Protein 5EID (pdb70)

Radius of gyration: 13.47 Å; Cα contacts (8 Å, |Δi|>4): 225; chains: 1; bounding box: 39×23×29 Å

Nearest PDB structures (foldseek):
  4tum-assembly4_D  TM=9.953E-01  e=1.538E-16  Arabidopsis thaliana
  4gpm-assembly2_B  TM=9.910E-01  e=1.079E-09  synthetic construct
  6d66-assembly1_B  TM=9.648E-01  e=1.960E-09  synthetic construct
  5hry-assembly2_E  TM=9.720E-01  e=6.794E-09  synthetic construct
  5kba-assembly1_B  TM=8.470E-01  e=9.622E-09  synthetic construct

InterPro domains:
  IPR002110 Ankyrin repeat [PF12796] (223-313)
  IPR002110 Ankyrin repeat [PS50088] (250-282)
  IPR002110 Ankyrin repeat [PS50088] (283-315)
  IPR002110 Ankyrin repeat [SM00248] (217-246)
  IPR002110 Ankyrin repeat [SM00248] (250-279)
  IPR002110 Ankyrin repeat [SM00248] (283-312)
  IPR036770 Ankyrin repeat-containing domain superfamily [G3DSA:1.25.40.20] (220-342)
  IPR036770 Ankyrin repeat-containing domain superfamily [SSF48403] (216-336)
  IPR041243 STI1/HOP, DP domain [PF17830] (151-194)

Foldseek 3Di:
DQCLVCLLVLNLVSNLVCVVVPNDQCDADPQQDGSLLNNLLNLNLSSNVVSVVSPYDQCRQTNQGAGSLLNNLLNLNQSSNVVSVVVPYDQCRQGNVGDGSLRSNVVSVSVVSVVVVVVPDDD

Sequence (123 aa):
SIVHQTASLGDVEGLKAALASGGNKDEEDDSEGRTALHFACGYGELKCAQVLIDAGASVNAVDKNKNTPLHYAAGYGRKECVSLLLENGAAVTLQNLDEKTPIDVAKLNSQLEVVKLLEKDAFL

GO terms:
  GO:0051861 glycolipid binding (F, IDA)
  GO:0005634 nucleus (C, IDA)
  GO:0005737 cytoplasm (C, IDA)
  GO:0009707 chloroplast outer membrane (C, IDA)
  GO:0030941 chloroplast targeting sequence binding (F, IDA)
  GO:0005515 protein binding (F, IPI)
  GO:0045036 protein targeting to chloroplast (P, IDA)
  GO:0006457 protein folding (P, IDA)
  GO:0070417 cellular response to cold (P, IGI)
  GO:0005886 plasma membrane (C, HDA)
  GO:0009507 chloroplast (C, HDA)
  GO:0042742 defense response to bacterium (P, IMP)
  GO:0045036 protein targeting to chloroplast (P, IMP)
  GO:0009791 post-embryonic development (P, IMP)
  GO:0010228 vegetative to reproductive phase transition of meristem (P, IMP)

Organism: Arabidopsis thaliana (NCBI:txid3702)

B-factor: mean 30.91, std 8.23, range [16.24, 65.06]

Solvent-accessible surface area: 6217 Å² total; per-residue (Å²): 77,114,4,12,49,12,0,27,145,22,63,34,76,18,0,119,58,3,34,88,100,65,25,80,63,51,74,108,38,112,88,8,71,7,0,0,0,33,0,0,5,119,30,50,76,155,0,0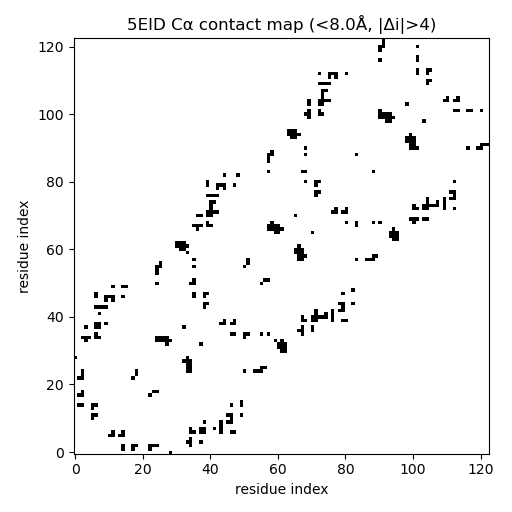,68,22,0,22,107,47,48,9,52,18,65,18,72,12,66,90,100,28,3,0,1,5,41,0,0,11,141,26,92,95,58,1,0,40,12,0,41,137,61,60,11,43,21,69,32,95,18,127,92,131,63,5,0,26,54,22,0,121,121,76,85,52,100,78,2,18,108,29,0,108,134,73,14,170,133

Structure (mmCIF, N/CA/C/O backbone):
data_5EID
#
_entry.id   5EID
#
_cell.length_a   124.141
_cell.length_b   39.193
_cell.length_c   28.499
_cell.angle_alpha   90.000
_cell.angle_beta   96.290
_cell.angle_gamma   90.000
#
_symmetry.space_group_name_H-M   'C 1 2 1'
#
loop_
_entity.id
_entity.type
_entity.pdbx_description
1 polymer 'Ankyrin repeat domain-containing protein 2'
2 water water
#
loop_
_atom_site.group_PDB
_atom_site.id
_atom_site.type_symbol
_atom_site.label_atom_id
_atom_site.label_alt_id
_atom_site.label_comp_id
_atom_site.label_asym_id
_atom_site.label_entity_id
_atom_site.label_seq_id
_atom_site.pdbx_PDB_ins_code
_atom_site.Cartn_x
_atom_site.Cartn_y
_atom_site.Cartn_z
_atom_site.occupancy
_atom_site.B_iso_or_equiv
_atom_site.auth_seq_id
_atom_site.auth_comp_id
_atom_site.auth_asym_id
_atom_site.auth_atom_id
_atom_site.pdbx_PDB_model_num
ATOM 1 N N . SER A 1 46 ? 8.455 -20.451 13.673 1.00 41.55 220 SER A N 1
ATOM 2 C CA . SER A 1 46 ? 8.121 -19.038 13.834 1.00 44.29 220 SER A CA 1
ATOM 3 C C . SER A 1 46 ? 7.352 -18.518 12.623 1.00 45.08 220 SER A C 1
ATOM 4 O O . SER A 1 46 ? 7.747 -18.744 11.484 1.00 42.99 220 SER A O 1
ATOM 7 N N . ILE A 1 47 ? 6.250 -17.820 12.876 1.00 42.06 221 ILE A N 1
ATOM 8 C CA . ILE A 1 47 ? 5.380 -17.373 11.795 1.00 42.05 221 ILE A CA 1
ATOM 9 C C . ILE A 1 47 ? 6.022 -16.230 11.009 1.00 39.64 221 ILE A C 1
ATOM 10 O O . ILE A 1 47 ? 5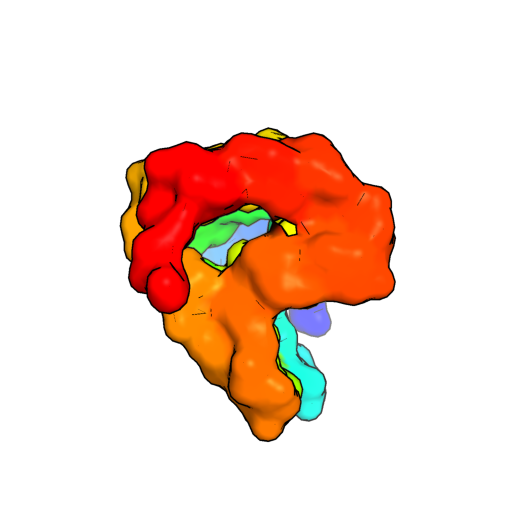.793 -16.082 9.808 1.00 37.19 221 ILE A O 1
ATOM 15 N N . VAL A 1 48 ? 6.847 -15.434 11.678 1.00 32.98 222 VAL A N 1
ATOM 16 C CA . VAL A 1 48 ? 7.564 -14.375 10.982 1.00 35.41 222 VAL A CA 1
ATOM 17 C C . VAL A 1 48 ? 8.607 -14.993 10.033 1.00 35.94 222 VAL A C 1
ATOM 18 O O . VAL A 1 48 ? 8.782 -14.529 8.902 1.00 34.85 222 VAL A O 1
ATOM 22 N N . HIS A 1 49 ? 9.263 -16.063 10.473 1.00 36.29 223 HIS A N 1
ATOM 23 C CA . HIS A 1 49 ? 10.188 -16.793 9.605 1.00 38.48 223 HIS A CA 1
ATOM 24 C C . HIS A 1 49 ? 9.462 -17.504 8.463 1.00 38.42 223 HIS A C 1
ATOM 25 O O . HIS A 1 49 ? 9.942 -17.523 7.331 1.00 38.38 223 HIS A O 1
ATOM 32 N N . GLN A 1 50 ? 8.311 -18.094 8.764 1.00 35.95 224 GLN A N 1
ATOM 33 C CA . GLN A 1 50 ? 7.579 -18.867 7.769 1.00 32.99 224 GLN A CA 1
ATOM 34 C C . GLN A 1 50 ? 7.120 -17.990 6.607 1.00 32.83 224 GLN A C 1
ATOM 35 O O . GLN A 1 50 ? 7.454 -18.253 5.445 1.00 34.84 224 GLN A O 1
ATOM 37 N N . THR A 1 51 ? 6.364 -16.943 6.924 1.00 30.13 225 THR A N 1
ATOM 38 C CA . THR A 1 51 ? 5.850 -16.036 5.900 1.00 35.60 225 THR A CA 1
ATOM 39 C C . THR A 1 51 ? 6.966 -15.386 5.090 1.00 37.79 225 THR A C 1
ATOM 40 O O . THR A 1 51 ? 6.883 -15.320 3.863 1.00 34.59 225 THR A O 1
ATOM 44 N N . ALA A 1 52 ? 8.006 -14.899 5.766 1.00 31.76 226 ALA A N 1
ATOM 45 C CA . ALA A 1 52 ? 9.144 -14.327 5.042 1.00 34.55 226 ALA A CA 1
ATOM 46 C C . ALA A 1 52 ? 9.765 -15.335 4.077 1.00 33.79 226 ALA A C 1
ATOM 47 O O . ALA A 1 52 ? 10.069 -14.997 2.939 1.00 33.48 226 ALA A O 1
ATOM 49 N N . SER A 1 53 ? 9.934 -16.573 4.531 1.00 32.62 227 SER A N 1
ATOM 50 C CA . SER A 1 53 ? 10.528 -17.630 3.705 1.00 32.63 227 SER A CA 1
ATOM 51 C C . SER A 1 53 ? 9.716 -17.942 2.448 1.00 33.23 227 SER A C 1
ATOM 52 O O . SER A 1 53 ? 10.277 -18.261 1.411 1.00 35.56 227 SER A O 1
ATOM 54 N N . LEU A 1 54 ? 8.395 -17.844 2.547 1.00 34.82 228 LEU A N 1
ATOM 55 C CA . LEU A 1 54 ? 7.505 -18.203 1.446 1.00 31.28 228 LEU A CA 1
ATOM 56 C C . LEU A 1 54 ? 7.174 -17.031 0.538 1.00 33.30 228 LEU A C 1
ATOM 57 O O . LEU A 1 54 ? 6.536 -17.199 -0.501 1.00 33.66 228 LEU A O 1
ATOM 62 N N . GLY A 1 55 ? 7.598 -15.837 0.935 1.00 34.41 229 GLY A N 1
ATOM 63 C CA . GLY A 1 55 ? 7.283 -14.644 0.181 1.00 33.73 229 GLY A CA 1
ATOM 64 C C . GLY A 1 55 ? 5.869 -14.162 0.425 1.00 39.70 229 GLY A C 1
ATOM 65 O O . GLY A 1 55 ? 5.296 -13.462 -0.412 1.00 40.28 229 GLY A O 1
ATOM 66 N N . ASP A 1 56 ? 5.316 -14.526 1.583 1.00 38.82 230 ASP A N 1
ATOM 67 C CA . ASP A 1 56 ? 3.965 -14.125 1.975 1.00 38.73 230 ASP A CA 1
ATOM 68 C C . ASP A 1 56 ? 3.976 -12.748 2.635 1.00 35.60 230 ASP A C 1
ATOM 69 O O . ASP A 1 56 ? 3.888 -12.652 3.855 1.00 34.82 230 ASP A O 1
ATOM 74 N N . VAL A 1 57 ? 4.072 -11.694 1.828 1.00 31.53 231 VAL A N 1
ATOM 75 C CA . VAL A 1 57 ? 4.155 -10.322 2.333 1.00 31.64 231 VAL A CA 1
ATOM 76 C C . VAL A 1 57 ? 2.997 -9.955 3.254 1.00 33.55 231 VAL A C 1
ATOM 77 O O . VAL A 1 57 ? 3.200 -9.391 4.324 1.00 36.94 231 VAL A O 1
ATOM 81 N N . GLU A 1 58 ? 1.778 -10.261 2.820 1.00 31.80 232 GLU A N 1
ATOM 82 C CA . GLU A 1 58 ? 0.592 -9.926 3.599 1.00 34.09 232 GLU A CA 1
ATOM 83 C C . GLU A 1 58 ? 0.601 -10.663 4.942 1.00 42.54 232 GLU A C 1
ATOM 84 O O . GLU A 1 58 ? 0.240 -10.106 5.981 1.00 42.03 232 GLU A O 1
ATOM 86 N N . GLY A 1 59 ? 1.025 -11.921 4.919 1.00 45.49 233 GLY A N 1
ATOM 87 C CA . GLY A 1 59 ? 1.131 -12.693 6.144 1.00 38.67 233 GLY A CA 1
ATOM 88 C C . GLY A 1 59 ? 2.200 -12.146 7.072 1.00 37.74 233 GLY A C 1
ATOM 89 O O . GLY A 1 59 ? 2.012 -12.093 8.288 1.00 36.84 233 GLY A O 1
ATOM 90 N N . LEU A 1 60 ? 3.329 -11.746 6.497 1.00 31.32 234 LEU A N 1
ATOM 91 C CA . LEU A 1 60 ? 4.434 -11.195 7.271 1.00 31.93 234 LEU A CA 1
ATOM 92 C C . LEU A 1 60 ? 4.001 -9.899 7.908 1.00 32.69 234 LEU A C 1
ATOM 93 O O . LEU A 1 60 ? 4.286 -9.651 9.079 1.00 31.55 234 LEU A O 1
ATOM 98 N N . LYS A 1 61 ? 3.321 -9.066 7.127 1.00 32.23 235 LYS A N 1
ATOM 99 C CA . LYS A 1 61 ? 2.824 -7.800 7.640 1.00 29.83 235 LYS A CA 1
ATOM 100 C C . LYS A 1 61 ? 1.865 -8.071 8.794 1.00 36.55 235 LYS A C 1
ATOM 101 O O . LYS A 1 61 ? 1.856 -7.348 9.786 1.00 37.69 235 LYS A O 1
ATOM 107 N N . ALA A 1 62 ? 1.058 -9.120 8.654 1.00 39.64 236 ALA A N 1
ATOM 108 C CA . ALA A 1 62 ? 0.095 -9.493 9.688 1.00 39.87 236 ALA A CA 1
ATOM 109 C C . ALA A 1 62 ? 0.801 -9.969 10.951 1.00 38.24 236 ALA A C 1
ATOM 110 O O . ALA A 1 62 ? 0.434 -9.579 12.058 1.00 39.69 236 ALA A O 1
ATOM 112 N N . ALA A 1 63 ? 1.822 -10.804 10.781 1.00 38.07 237 ALA A N 1
ATOM 113 C CA . ALA A 1 63 ? 2.555 -11.338 11.923 1.00 38.02 237 ALA A CA 1
ATOM 114 C C . ALA A 1 63 ? 3.225 -10.215 12.701 1.00 40.04 237 ALA A C 1
ATOM 115 O O . ALA A 1 63 ? 3.157 -10.180 13.927 1.00 47.35 237 ALA A O 1
ATOM 117 N N . LEU A 1 64 ? 3.858 -9.286 11.992 1.00 32.57 238 LEU A N 1
ATOM 118 C CA . LEU A 1 64 ? 4.501 -8.160 12.661 1.00 37.95 238 LEU A CA 1
ATOM 119 C C . LEU A 1 64 ? 3.464 -7.247 13.311 1.00 43.14 238 LEU A C 1
ATOM 120 O O . LEU A 1 64 ? 3.731 -6.625 14.339 1.00 45.08 238 LEU A O 1
ATOM 125 N N . ALA A 1 65 ? 2.276 -7.188 12.715 1.00 41.14 239 ALA A N 1
ATOM 126 C CA . ALA A 1 65 ? 1.186 -6.376 13.250 1.00 38.22 239 ALA A CA 1
ATOM 127 C C . ALA A 1 65 ? 0.685 -6.917 14.579 1.00 39.14 239 ALA A C 1
ATOM 128 O O . ALA A 1 65 ? 0.342 -6.158 15.480 1.00 41.61 239 ALA A O 1
ATOM 130 N N . SER A 1 66 ? 0.637 -8.239 14.697 1.00 43.45 240 SER A N 1
ATOM 131 C CA . SER A 1 66 ? 0.157 -8.874 15.911 1.00 46.27 240 SER A CA 1
ATOM 132 C C . SER A 1 66 ? 1.280 -9.012 16.928 1.00 50.44 240 SER A C 1
ATOM 133 O O . SER A 1 66 ? 1.164 -9.764 17.898 1.00 54.74 240 SER A O 1
ATOM 136 N N . GLY A 1 67 ? 2.366 -8.284 16.698 1.00 46.29 241 GLY A N 1
ATOM 137 C CA . GLY A 1 67 ? 3.460 -8.224 17.649 1.00 47.00 241 GLY A CA 1
ATOM 138 C C . GLY A 1 67 ? 4.517 -9.294 17.456 1.00 46.64 241 GLY A C 1
ATOM 139 O O . GLY A 1 67 ? 5.226 -9.632 18.399 1.00 48.63 241 GLY A O 1
ATOM 140 N N . GLY A 1 68 ? 4.622 -9.835 16.243 1.00 41.84 242 GLY A N 1
ATOM 141 C CA . GLY A 1 68 ? 5.690 -10.770 15.919 1.00 41.02 242 GLY A CA 1
ATOM 142 C C . GLY A 1 68 ? 7.030 -10.067 16.032 1.00 40.30 242 GLY A C 1
ATOM 143 O O . GLY A 1 68 ? 7.119 -8.873 15.758 1.00 44.54 242 GLY A O 1
ATOM 144 N N . ASN A 1 69 ? 8.067 -10.789 16.444 1.00 41.34 243 ASN A N 1
ATOM 145 C CA . ASN A 1 69 ? 9.368 -10.170 16.702 1.00 41.07 243 ASN A CA 1
ATOM 146 C C . ASN A 1 69 ? 10.246 -10.225 15.469 1.00 34.76 243 ASN A C 1
ATOM 147 O O . ASN A 1 69 ? 10.685 -11.300 15.062 1.00 31.00 243 ASN A O 1
ATOM 152 N N . LYS A 1 70 ? 10.506 -9.053 14.894 1.00 36.03 244 LYS A N 1
ATOM 153 C CA . LYS A 1 70 ? 11.192 -8.954 13.609 1.00 38.37 244 LYS A CA 1
ATOM 154 C C . LYS A 1 70 ? 12.597 -9.547 13.680 1.00 35.78 244 LYS A C 1
ATOM 155 O O . LYS A 1 70 ? 13.086 -10.098 12.698 1.00 33.72 244 LYS A O 1
ATOM 161 N N . ASP A 1 71 ? 13.236 -9.455 14.845 1.00 35.15 245 ASP A N 1
ATOM 162 C CA . ASP A 1 71 ? 14.591 -9.981 14.985 1.00 37.40 245 ASP A CA 1
ATOM 163 C C . ASP A 1 71 ? 14.651 -11.272 15.790 1.00 34.67 245 ASP A C 1
ATOM 164 O O . ASP A 1 71 ? 15.712 -11.661 16.282 1.00 33.15 245 ASP A O 1
ATOM 169 N N . GLU A 1 72 ? 13.512 -11.938 15.921 1.00 29.91 246 GLU A N 1
ATOM 170 C CA . GLU A 1 72 ? 13.497 -13.260 16.535 1.00 30.99 246 GLU A CA 1
ATOM 171 C C . GLU A 1 72 ? 14.399 -14.204 15.737 1.00 34.83 246 GLU A C 1
ATOM 172 O O . GLU A 1 72 ? 14.406 -14.176 14.504 1.00 29.87 246 GLU A O 1
ATOM 178 N N . GLU A 1 73 ? 15.170 -15.033 16.426 1.00 36.66 247 GLU A N 1
ATOM 179 C CA . GLU A 1 73 ? 16.073 -15.923 15.713 1.00 32.92 247 GLU A CA 1
ATOM 180 C C . GLU A 1 73 ? 15.727 -17.403 15.890 1.00 34.02 247 GLU A C 1
ATOM 181 O O . GLU A 1 73 ? 15.176 -17.814 16.910 1.00 39.86 247 GLU A O 1
ATOM 187 N N . ASP A 1 74 ? 16.033 -18.192 14.870 1.00 33.80 248 ASP A N 1
ATOM 188 C CA A ASP A 1 74 ? 15.892 -19.641 14.845 0.50 33.57 248 ASP A CA 1
ATOM 189 C CA B ASP A 1 74 ? 15.760 -19.618 14.994 0.50 33.15 248 ASP A CA 1
ATOM 190 C C . ASP A 1 74 ? 16.868 -20.284 15.796 1.00 30.31 248 ASP A C 1
ATOM 191 O O . ASP A 1 74 ? 17.664 -19.606 16.428 1.00 34.02 248 ASP A O 1
ATOM 200 N N . SER A 1 75 ? 16.887 -21.611 15.794 1.00 28.70 249 SER A N 1
ATOM 201 C CA . SER A 1 75 ? 17.852 -22.354 16.584 1.00 30.70 249 SER A CA 1
ATOM 202 C C . SER A 1 75 ? 19.259 -22.217 16.004 1.00 35.22 249 SER A C 1
ATOM 203 O O . SER A 1 75 ? 20.245 -22.548 16.668 1.00 36.33 249 SER A O 1
ATOM 206 N N . GLU A 1 76 ? 19.339 -21.731 14.764 1.00 30.21 250 GLU A N 1
ATOM 207 C CA . GLU A 1 76 ? 20.602 -21.547 14.053 1.00 31.48 250 GLU A CA 1
ATOM 208 C C . GLU A 1 76 ? 21.020 -20.086 14.049 1.00 31.90 250 GLU A C 1
ATOM 209 O O . GLU A 1 76 ? 22.008 -19.711 13.417 1.00 30.03 250 GLU A O 1
ATOM 215 N N . GLY A 1 77 ? 20.249 -19.262 14.746 1.00 30.01 251 GLY A N 1
ATOM 216 C CA . GLY A 1 77 ? 20.547 -17.850 14.827 1.00 23.06 251 GLY A CA 1
ATOM 217 C C . GLY A 1 77 ? 20.064 -17.058 13.621 1.00 29.49 251 GLY A C 1
ATOM 218 O O . GLY A 1 77 ? 20.462 -15.921 13.427 1.00 30.06 251 GLY A O 1
ATOM 219 N N . ARG A 1 78 ? 19.194 -17.648 12.813 1.00 26.76 252 ARG A N 1
ATOM 220 C CA . ARG A 1 78 ? 18.704 -16.958 11.630 1.00 26.70 252 ARG A CA 1
ATOM 221 C C . ARG A 1 78 ? 17.482 -16.118 11.962 1.00 26.53 252 ARG A C 1
ATOM 222 O O . ARG A 1 78 ? 16.611 -16.542 12.731 1.00 26.59 252 ARG A O 1
ATOM 230 N N . THR A 1 79 ? 17.444 -14.918 11.390 1.00 30.21 253 THR A N 1
ATOM 231 C CA . THR A 1 79 ? 16.292 -14.034 11.483 1.00 30.69 253 THR A CA 1
ATOM 232 C C . THR A 1 79 ? 15.478 -14.138 10.221 1.00 27.71 253 THR A C 1
ATOM 233 O O . THR A 1 79 ? 15.916 -14.714 9.230 1.00 25.14 253 THR A O 1
ATOM 237 N N . ALA A 1 80 ? 14.289 -13.560 10.253 1.00 30.42 254 ALA A N 1
ATOM 238 C CA . ALA A 1 80 ? 13.406 -13.621 9.107 1.00 25.48 254 ALA A CA 1
ATOM 239 C C . ALA A 1 80 ? 14.048 -12.938 7.896 1.00 31.44 254 ALA A C 1
ATOM 240 O O . ALA A 1 80 ? 13.870 -13.376 6.761 1.00 28.02 254 ALA A O 1
ATOM 242 N N . LEU A 1 81 ? 14.828 -11.890 8.145 1.00 31.59 255 LEU A N 1
ATOM 243 C CA . LEU A 1 81 ? 15.558 -11.216 7.075 1.00 32.29 255 LEU A CA 1
ATOM 244 C C . LEU A 1 81 ? 16.604 -12.134 6.426 1.00 32.22 255 LEU A C 1
ATOM 245 O O . LEU A 1 81 ? 16.913 -11.978 5.253 1.00 31.13 255 LEU A O 1
ATOM 250 N N . HIS A 1 82 ? 17.140 -13.096 7.178 1.00 26.93 256 HIS A N 1
ATOM 251 C CA . HIS A 1 82 ? 18.081 -14.050 6.596 1.00 27.40 256 HIS A CA 1
ATOM 252 C C . HIS A 1 82 ? 17.388 -14.875 5.516 1.00 27.01 256 HIS A C 1
ATOM 253 O O . HIS A 1 82 ? 17.911 -15.052 4.416 1.00 26.62 256 HIS A O 1
ATOM 260 N N . PHE A 1 83 ? 16.192 -15.357 5.830 1.00 25.28 257 PHE A N 1
ATOM 261 C CA . PHE A 1 83 ? 15.432 -16.154 4.883 1.00 27.10 257 PHE A CA 1
ATOM 262 C C . PHE A 1 83 ? 14.951 -15.350 3.680 1.00 28.59 257 PHE A C 1
ATOM 263 O O . PHE A 1 83 ? 15.102 -15.800 2.542 1.00 27.28 257 PHE A O 1
ATOM 271 N N . ALA A 1 84 ? 14.373 -14.175 3.924 1.00 25.64 258 ALA A N 1
ATOM 272 C CA . ALA A 1 84 ? 13.894 -13.323 2.831 1.00 30.05 258 ALA A CA 1
ATOM 273 C C . ALA A 1 84 ? 15.003 -13.067 1.821 1.00 28.91 258 ALA A C 1
ATOM 274 O O . ALA A 1 84 ? 14.800 -13.202 0.616 1.00 34.38 258 ALA A O 1
ATOM 276 N N . CYS A 1 85 ? 16.192 -12.753 2.323 1.00 22.22 259 CYS A N 1
ATOM 277 C CA . CYS A 1 85 ? 17.320 -12.442 1.453 1.00 24.58 259 CYS A CA 1
ATOM 278 C C . CYS A 1 85 ? 17.898 -13.661 0.747 1.00 26.72 259 CYS A C 1
ATOM 279 O O . CYS A 1 85 ? 18.350 -13.564 -0.384 1.00 30.05 259 CYS A O 1
ATOM 282 N N . GLY A 1 86 ? 17.876 -14.807 1.413 1.00 26.94 260 GLY A N 1
ATOM 283 C CA . GLY A 1 86 ? 18.401 -16.022 0.830 1.00 31.99 260 GLY A CA 1
ATOM 284 C C . GLY A 1 86 ? 17.477 -16.572 -0.231 1.00 28.97 260 GLY A C 1
ATOM 285 O O . GLY A 1 86 ? 17.935 -17.099 -1.234 1.00 26.26 260 GLY A O 1
ATOM 286 N N . TYR A 1 87 ? 16.173 -16.451 -0.000 1.00 25.00 261 TYR A N 1
ATOM 287 C CA . TYR A 1 87 ? 15.171 -16.932 -0.942 1.00 24.04 261 TYR A CA 1
ATOM 288 C C . TYR A 1 87 ? 14.843 -15.920 -2.025 1.00 27.74 261 TYR A C 1
ATOM 289 O O . TYR A 1 87 ? 14.086 -16.221 -2.943 1.00 32.63 261 TYR A O 1
ATOM 298 N N . GLY A 1 88 ? 15.398 -14.716 -1.918 1.00 29.00 262 GLY A N 1
ATOM 299 C CA . GLY A 1 88 ? 15.182 -13.693 -2.924 1.00 28.03 262 GLY A CA 1
ATOM 300 C C . GLY A 1 88 ? 13.819 -13.044 -2.797 1.00 34.17 262 GLY A C 1
ATOM 301 O O . GLY A 1 88 ? 13.237 -12.619 -3.789 1.00 31.23 262 GLY A O 1
ATOM 302 N N . GLU A 1 89 ? 13.299 -12.968 -1.573 1.00 29.80 263 GLU A N 1
ATOM 303 C CA . GLU A 1 89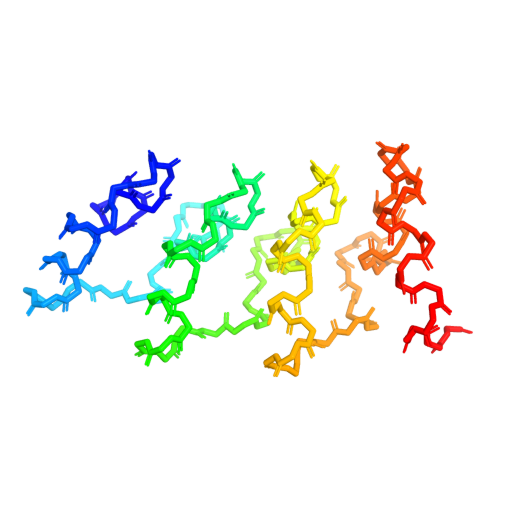 ? 11.993 -12.348 -1.359 1.00 33.31 263 GLU A CA 1
ATOM 304 C C . GLU A 1 89 ? 12.147 -10.876 -1.021 1.00 28.36 263 GLU A C 1
ATOM 305 O O . GLU A 1 89 ? 12.186 -10.499 0.150 1.00 24.78 263 GLU A O 1
ATOM 311 N N . LEU A 1 90 ? 12.224 -10.053 -2.060 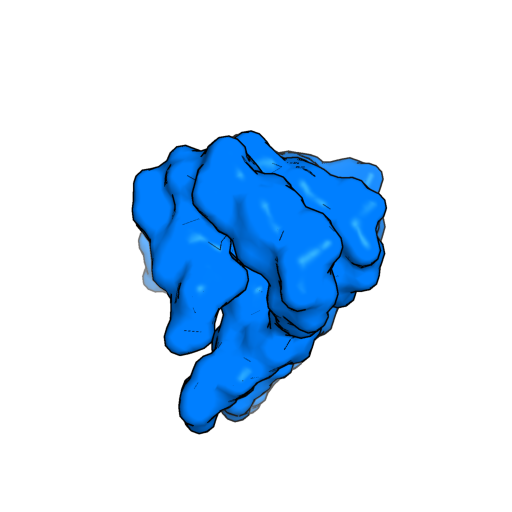1.00 28.00 264 LEU A N 1
ATOM 312 C CA . LEU A 1 90 ? 12.560 -8.643 -1.927 1.00 24.16 264 LEU A CA 1
ATOM 313 C C . LEU A 1 90 ? 11.514 -7.869 -1.157 1.00 22.00 264 LEU A C 1
ATOM 314 O O . LEU A 1 90 ? 11.839 -7.052 -0.309 1.00 30.41 264 LEU A O 1
ATOM 319 N N . LYS A 1 91 ? 10.252 -8.104 -1.493 1.00 24.02 265 LYS A N 1
ATOM 320 C CA . LYS A 1 91 ? 9.142 -7.426 -0.849 1.00 28.65 265 LYS A CA 1
ATOM 321 C C . LYS A 1 91 ? 9.138 -7.685 0.660 1.00 30.02 265 LYS A C 1
ATOM 322 O O . LYS A 1 91 ? 9.022 -6.756 1.464 1.00 31.43 265 LYS A O 1
ATOM 328 N N . CYS A 1 92 ? 9.286 -8.946 1.034 1.00 24.50 266 CYS A N 1
ATOM 329 C CA . CYS A 1 92 ? 9.323 -9.323 2.437 1.00 24.43 266 CYS A CA 1
ATOM 330 C C . CYS A 1 92 ? 10.523 -8.721 3.124 1.00 29.95 266 CYS A C 1
ATOM 331 O O . CYS A 1 92 ? 10.421 -8.242 4.253 1.00 31.58 266 CYS A O 1
ATOM 334 N N . ALA A 1 93 ? 11.664 -8.753 2.443 1.00 30.70 267 ALA A N 1
ATOM 335 C CA . ALA A 1 93 ? 12.858 -8.126 2.986 1.00 30.03 267 ALA A CA 1
ATOM 336 C C . ALA A 1 93 ? 12.613 -6.634 3.208 1.00 27.17 267 ALA A C 1
ATOM 337 O O . ALA A 1 93 ? 12.977 -6.088 4.250 1.00 29.74 267 ALA A O 1
ATOM 339 N N . GLN A 1 94 ? 11.975 -5.977 2.245 1.00 26.67 268 GLN A N 1
ATOM 340 C CA . GLN A 1 94 ? 11.656 -4.561 2.413 1.00 28.74 268 GLN A CA 1
ATOM 341 C C . GLN A 1 94 ? 10.756 -4.334 3.639 1.00 30.03 268 GLN A C 1
ATOM 342 O O . GLN A 1 94 ? 10.935 -3.370 4.384 1.00 29.83 268 GLN A O 1
ATOM 348 N N . VAL A 1 95 ? 9.793 -5.224 3.846 1.00 30.43 269 VAL A N 1
ATOM 349 C CA . VAL A 1 95 ? 8.898 -5.108 4.994 1.00 27.99 269 VAL A CA 1
ATOM 350 C C . VAL A 1 95 ? 9.663 -5.224 6.307 1.00 29.99 269 VAL A C 1
ATOM 351 O O . VAL A 1 95 ? 9.498 -4.404 7.211 1.00 30.70 269 VAL A O 1
ATOM 355 N N . LEU A 1 96 ? 10.515 -6.233 6.402 1.00 27.35 270 LEU A N 1
ATOM 356 C CA . LEU A 1 96 ? 11.321 -6.424 7.599 1.00 33.75 270 LEU A CA 1
ATOM 357 C C . LEU A 1 96 ? 12.197 -5.213 7.873 1.00 31.04 270 LEU A C 1
ATOM 358 O O . LEU A 1 96 ? 12.270 -4.736 8.997 1.00 33.61 270 LEU A O 1
ATOM 363 N N . ILE A 1 97 ? 12.862 -4.721 6.836 1.00 32.85 271 ILE A N 1
ATOM 364 C CA . ILE A 1 97 ? 13.746 -3.579 6.982 1.00 30.77 271 ILE A CA 1
ATOM 365 C C . ILE A 1 97 ? 12.968 -2.345 7.430 1.00 37.21 271 ILE A C 1
ATOM 366 O O . ILE A 1 97 ? 13.386 -1.638 8.353 1.00 31.34 271 ILE A O 1
ATOM 371 N N . ASP A 1 98 ? 11.821 -2.113 6.795 1.00 41.45 272 ASP A N 1
ATOM 372 C CA . ASP A 1 98 ? 10.943 -1.015 7.182 1.00 40.93 272 ASP A CA 1
ATOM 373 C C . ASP A 1 98 ? 10.502 -1.127 8.638 1.00 37.32 272 ASP A C 1
ATOM 374 O O . ASP A 1 98 ? 10.363 -0.116 9.326 1.00 38.86 272 ASP A O 1
ATOM 379 N N . ALA A 1 99 ? 10.302 -2.353 9.112 1.00 32.61 273 ALA A N 1
ATOM 380 C CA . ALA A 1 99 ? 9.834 -2.575 10.480 1.00 32.11 273 ALA A CA 1
ATOM 381 C C . ALA A 1 99 ? 10.946 -2.417 11.502 1.00 34.15 273 ALA A C 1
ATOM 382 O O . ALA A 1 99 ? 10.686 -2.393 12.701 1.00 38.17 273 ALA A O 1
ATOM 384 N N . GLY A 1 100 ? 12.185 -2.330 11.029 1.00 35.43 274 GLY A N 1
ATOM 385 C CA . GLY A 1 100 ? 13.307 -2.055 11.910 1.00 30.13 274 GLY A CA 1
ATOM 386 C C . GLY A 1 100 ? 14.280 -3.201 12.108 1.00 34.10 274 GLY A C 1
ATOM 387 O O . GLY A 1 100 ? 15.166 -3.117 12.963 1.00 32.32 274 GLY A O 1
ATOM 388 N N . ALA A 1 101 ? 14.119 -4.271 11.330 1.00 32.04 275 ALA A N 1
ATOM 389 C CA . ALA A 1 101 ? 14.952 -5.464 11.487 1.00 28.71 275 ALA A CA 1
ATOM 390 C C . ALA A 1 101 ? 16.413 -5.142 11.214 1.00 31.28 275 ALA A C 1
ATOM 391 O O . ALA A 1 101 ? 16.723 -4.325 10.344 1.00 31.57 275 ALA A O 1
ATOM 393 N N . SER A 1 102 ? 17.316 -5.767 11.958 1.00 27.23 276 SER A N 1
ATOM 394 C CA . SER A 1 102 ? 18.738 -5.502 11.756 1.00 31.44 276 SER A CA 1
ATOM 395 C C . SER A 1 102 ? 19.230 -6.031 10.422 1.00 31.76 276 SER A C 1
ATOM 396 O O . SER A 1 102 ? 19.160 -7.228 10.120 1.00 25.55 276 SER A O 1
ATOM 399 N N . VAL A 1 103 ? 19.759 -5.116 9.631 1.00 25.88 277 VAL A N 1
ATOM 400 C CA . VAL A 1 103 ? 20.209 -5.425 8.299 1.00 27.61 277 VAL A CA 1
ATOM 401 C C . VAL A 1 103 ? 21.503 -6.228 8.400 1.00 25.99 277 VAL A C 1
ATOM 402 O O . VAL A 1 103 ? 21.824 -7.020 7.511 1.00 25.82 277 VAL A O 1
ATOM 406 N N . ASN A 1 104 ? 22.210 -6.050 9.516 1.00 25.29 278 ASN A N 1
ATOM 407 C CA . ASN A 1 104 ? 23.492 -6.723 9.751 1.00 27.35 278 ASN A CA 1
ATOM 408 C C . ASN A 1 104 ? 23.443 -7.898 10.735 1.00 23.04 278 ASN A C 1
ATOM 409 O O . ASN A 1 104 ? 24.471 -8.284 11.288 1.00 22.76 278 ASN A O 1
ATOM 414 N N . ALA A 1 105 ? 22.265 -8.468 10.955 1.00 22.51 279 ALA A N 1
ATOM 415 C CA . ALA A 1 105 ? 22.130 -9.570 11.913 1.00 25.74 279 ALA A CA 1
ATOM 416 C C . ALA A 1 105 ? 22.995 -10.794 11.551 1.00 33.54 279 ALA A C 1
ATOM 417 O O . ALA A 1 105 ? 23.048 -11.191 10.406 1.00 34.10 279 ALA A O 1
ATOM 419 N N . VAL A 1 106 ? 23.663 -11.398 12.532 1.00 23.23 280 VAL A N 1
ATOM 420 C CA . VAL A 1 106 ? 24.510 -12.545 12.246 1.00 25.02 280 VAL A CA 1
ATOM 421 C C . VAL A 1 106 ? 23.893 -13.789 12.858 1.00 24.65 280 VAL A C 1
ATOM 422 O O . VAL A 1 106 ? 23.359 -13.741 13.977 1.00 25.83 280 VAL A O 1
ATOM 426 N N . ASP A 1 107 ? 23.956 -14.892 12.115 1.00 23.36 281 ASP A N 1
ATOM 427 C CA . ASP A 1 107 ? 23.504 -16.194 12.614 1.00 20.82 281 ASP A CA 1
ATOM 428 C C . ASP A 1 107 ? 24.630 -16.884 13.383 1.00 22.40 281 ASP A C 1
ATOM 429 O O . ASP A 1 107 ? 25.649 -16.258 13.671 1.00 22.85 281 ASP A O 1
ATOM 434 N N . LYS A 1 108 ? 24.479 -18.177 13.689 1.00 20.35 282 LYS A N 1
ATOM 435 C CA . LYS A 1 108 ? 25.487 -18.876 14.474 1.00 20.14 282 LYS A CA 1
ATOM 436 C C . LYS A 1 108 ? 26.829 -19.056 13.741 1.00 26.00 282 LYS A C 1
ATOM 437 O O . LYS A 1 108 ? 27.859 -19.315 14.370 1.00 22.50 282 LYS A O 1
ATOM 439 N N . ASN A 1 109 ? 26.819 -18.929 12.420 1.00 28.33 283 ASN A N 1
ATOM 440 C CA . ASN A 1 109 ? 28.052 -18.990 11.631 1.00 26.67 283 ASN A CA 1
ATOM 441 C C . ASN A 1 109 ? 28.584 -17.590 11.340 1.00 28.65 283 ASN A C 1
ATOM 442 O O . ASN A 1 109 ? 29.514 -17.420 10.551 1.00 32.39 283 ASN A O 1
ATOM 447 N N . LYS A 1 110 ? 27.990 -16.604 12.006 1.00 27.54 284 LYS A N 1
ATOM 448 C CA . LYS A 1 110 ? 28.294 -15.184 11.818 1.00 20.01 284 LYS A CA 1
ATOM 449 C C . LYS A 1 110 ? 28.051 -14.741 10.377 1.00 22.96 284 LYS A C 1
ATOM 450 O O . LYS A 1 110 ? 28.744 -13.869 9.857 1.00 31.05 284 LYS A O 1
ATOM 456 N N . ASN A 1 111 ? 27.056 -15.346 9.736 1.00 19.50 285 ASN A N 1
ATOM 457 C CA . ASN A 1 111 ? 26.646 -14.917 8.406 1.00 25.23 285 ASN A CA 1
ATOM 458 C C . ASN A 1 111 ? 25.514 -13.915 8.533 1.00 26.77 285 ASN A C 1
ATOM 459 O O . ASN A 1 111 ? 24.570 -14.142 9.298 1.00 25.21 285 ASN A O 1
ATOM 464 N N . THR A 1 112 ? 25.621 -12.816 7.782 1.00 23.77 286 THR A N 1
ATOM 465 C CA . THR A 1 112 ? 24.631 -11.746 7.766 1.00 24.00 286 THR A CA 1
ATOM 466 C C . THR A 1 112 ? 23.626 -11.986 6.637 1.00 26.83 286 THR A C 1
ATOM 467 O O . THR A 1 112 ? 23.830 -12.867 5.806 1.00 25.54 286 THR A O 1
ATOM 471 N N . PRO A 1 113 ? 22.539 -11.191 6.587 1.00 25.96 287 PRO A N 1
ATOM 472 C CA . PRO A 1 113 ? 21.640 -11.326 5.432 1.00 22.99 287 PRO A CA 1
ATOM 473 C C . PRO A 1 113 ? 22.335 -11.068 4.091 1.00 25.74 287 PRO A C 1
ATOM 474 O O . PRO A 1 113 ? 21.954 -11.638 3.061 1.00 24.73 287 PRO A O 1
ATOM 478 N N . LEU A 1 114 ? 23.380 -10.257 4.106 1.00 25.90 288 LEU A N 1
ATOM 479 C CA . LEU A 1 114 ? 24.124 -10.010 2.879 1.00 26.59 288 LEU A CA 1
ATOM 480 C C . LEU A 1 114 ? 24.905 -11.253 2.464 1.00 23.49 288 LEU A C 1
ATOM 481 O O . LEU A 1 114 ? 25.058 -11.499 1.276 1.00 22.37 288 LEU A O 1
ATOM 486 N N . HIS A 1 115 ? 25.415 -12.026 3.426 1.00 19.52 289 HIS A N 1
ATOM 487 C CA . HIS A 1 115 ? 26.025 -13.326 3.096 1.00 22.80 289 HIS A CA 1
ATOM 488 C C . HIS A 1 115 ? 25.025 -14.264 2.430 1.00 25.13 289 HIS A C 1
ATOM 489 O O . HIS A 1 115 ? 25.363 -14.959 1.475 1.00 31.21 289 HIS A O 1
ATOM 496 N N . TYR A 1 116 ? 23.802 -14.290 2.957 1.00 20.67 290 TYR A N 1
ATOM 497 C CA . TYR A 1 116 ? 22.731 -15.112 2.400 1.00 21.65 290 TYR A CA 1
ATOM 498 C C . TYR A 1 116 ? 22.351 -14.696 0.982 1.00 25.98 290 TYR A C 1
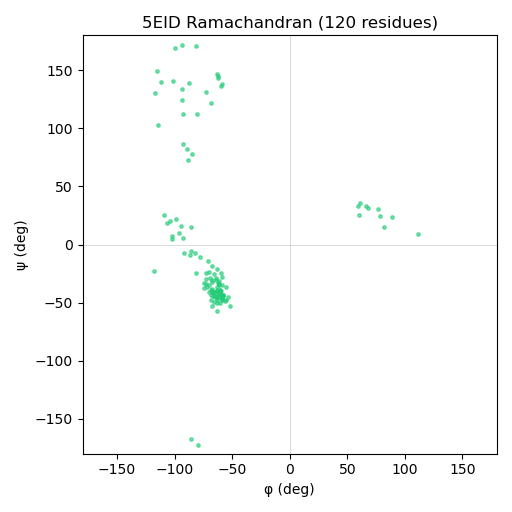ATOM 499 O O . TYR A 1 116 ? 22.274 -15.539 0.090 1.00 24.88 290 TYR A O 1
ATOM 508 N N . ALA A 1 117 ? 22.103 -13.411 0.760 1.00 25.44 291 ALA A N 1
ATOM 509 C CA . ALA A 1 117 ? 21.770 -12.958 -0.594 1.00 24.19 291 ALA A CA 1
ATOM 510 C C . ALA A 1 117 ? 22.940 -13.192 -1.542 1.00 19.72 291 ALA A C 1
ATOM 511 O O . ALA A 1 117 ? 22.743 -13.608 -2.675 1.00 21.61 291 ALA A O 1
ATOM 513 N N . ALA A 1 118 ? 24.163 -12.967 -1.062 1.00 21.91 292 ALA A N 1
ATOM 514 C CA . ALA A 1 118 ? 25.336 -13.136 -1.913 1.00 20.14 292 ALA A CA 1
ATOM 515 C C . ALA A 1 118 ? 25.522 -14.589 -2.325 1.00 23.00 292 ALA A C 1
ATOM 516 O O . ALA A 1 118 ? 25.688 -14.885 -3.495 1.00 27.18 292 ALA A O 1
ATOM 518 N N . GLY A 1 119 ? 25.475 -15.496 -1.359 1.00 26.26 293 GLY A N 1
ATOM 519 C CA . GLY A 1 119 ? 25.771 -16.890 -1.626 1.00 21.27 293 GLY A CA 1
ATOM 520 C C . GLY A 1 119 ? 24.734 -17.555 -2.497 1.00 21.09 293 GLY A C 1
ATOM 521 O O . GLY A 1 119 ? 25.059 -18.455 -3.264 1.00 21.18 293 GLY A O 1
ATOM 522 N N . TYR A 1 120 ? 23.479 -17.126 -2.369 1.00 19.05 294 TYR A N 1
ATOM 523 C CA . TYR A 1 120 ? 22.407 -17.633 -3.230 1.00 19.73 294 TYR A CA 1
ATOM 524 C C . TYR A 1 120 ? 22.173 -16.788 -4.485 1.00 26.48 294 TYR A C 1
ATOM 525 O O . TYR A 1 120 ? 21.231 -17.032 -5.231 1.00 28.91 294 TYR A O 1
ATOM 534 N N . GLY A 1 121 ? 23.012 -15.782 -4.712 1.00 23.92 295 GLY A N 1
ATOM 535 C CA . GLY A 1 121 ? 22.924 -14.993 -5.937 1.00 26.89 295 GLY A CA 1
ATOM 536 C C . GLY A 1 121 ? 21.667 -14.146 -6.093 1.00 27.22 295 GLY A C 1
ATOM 537 O O . GLY A 1 121 ? 21.198 -13.925 -7.200 1.00 30.94 295 GLY A O 1
ATOM 538 N N . ARG A 1 122 ? 21.130 -13.648 -4.987 1.00 24.15 296 ARG A N 1
ATOM 539 C CA . ARG A 1 122 ? 19.916 -12.836 -5.025 1.00 18.61 296 ARG A CA 1
ATOM 540 C C . ARG A 1 122 ? 20.295 -11.369 -5.199 1.00 22.81 296 ARG A C 1
ATOM 541 O O . ARG A 1 122 ? 20.334 -10.616 -4.209 1.00 25.14 296 ARG A O 1
ATOM 549 N N . LYS A 1 123 ? 20.556 -10.970 -6.442 1.00 24.31 297 LYS A N 1
ATOM 550 C CA . LYS A 1 123 ? 21.073 -9.633 -6.749 1.00 23.22 297 LYS A CA 1
ATOM 551 C C . LYS A 1 123 ? 20.184 -8.493 -6.266 1.00 24.08 297 LYS A C 1
ATOM 552 O O . LYS A 1 123 ? 20.675 -7.499 -5.718 1.00 25.04 297 LYS A O 1
ATOM 558 N N . GLU A 1 124 ? 18.878 -8.618 -6.480 1.00 24.44 298 GLU A N 1
ATOM 559 C CA . GLU A 1 124 ? 17.949 -7.569 -6.046 1.00 24.53 298 GLU A CA 1
ATOM 560 C C . GLU A 1 124 ? 18.028 -7.394 -4.535 1.00 25.03 298 GLU A C 1
ATOM 561 O O . GLU A 1 124 ? 17.996 -6.275 -4.026 1.00 24.11 298 GLU A O 1
ATOM 563 N N . CYS A 1 125 ? 18.153 -8.504 -3.812 1.00 25.35 299 CYS A N 1
ATOM 564 C CA . CYS A 1 125 ? 18.247 -8.437 -2.365 1.00 23.29 299 CYS A CA 1
ATOM 565 C C . CYS A 1 125 ? 19.570 -7.844 -1.880 1.00 26.97 299 CYS A C 1
ATOM 566 O O . CYS A 1 125 ? 19.597 -7.068 -0.916 1.00 26.32 299 CYS A O 1
ATOM 569 N N . VAL A 1 126 ? 20.663 -8.216 -2.535 1.00 26.88 300 VAL A N 1
ATOM 570 C CA . VAL A 1 126 ? 21.955 -7.601 -2.239 1.00 22.59 300 VAL A CA 1
ATOM 571 C C . VAL A 1 126 ? 21.851 -6.083 -2.410 1.00 22.38 300 VAL A C 1
ATOM 572 O O . VAL A 1 126 ? 22.263 -5.320 -1.540 1.00 25.05 300 VAL A O 1
ATOM 576 N N . SER A 1 127 ? 21.283 -5.645 -3.528 1.00 26.02 301 SER A N 1
ATOM 577 C CA . SER A 1 127 ? 21.109 -4.205 -3.785 1.00 24.75 301 SER A CA 1
ATOM 578 C C . SER A 1 127 ? 20.298 -3.496 -2.699 1.00 29.15 301 SER A C 1
ATOM 579 O O . SER A 1 127 ? 20.651 -2.394 -2.272 1.00 28.53 301 SER A O 1
ATOM 582 N N . LEU A 1 128 ? 19.204 -4.119 -2.267 1.00 29.69 302 LEU A N 1
ATOM 583 C CA . LEU A 1 128 ? 18.380 -3.575 -1.183 1.00 28.86 302 LEU A CA 1
ATOM 584 C C . LEU A 1 128 ? 19.204 -3.407 0.088 1.00 25.68 302 LEU A C 1
ATOM 585 O O . LEU A 1 128 ? 19.125 -2.380 0.754 1.00 27.33 302 LEU A O 1
ATOM 590 N N . LEU A 1 129 ? 19.979 -4.433 0.422 1.00 28.10 303 LEU A N 1
ATOM 591 C CA . LEU A 1 129 ? 20.829 -4.409 1.613 1.00 24.05 303 LEU A CA 1
ATOM 592 C C . LEU A 1 129 ? 21.847 -3.280 1.508 1.00 27.58 303 LEU A C 1
ATOM 593 O O . LEU A 1 129 ? 22.114 -2.564 2.482 1.00 24.36 303 LEU A O 1
ATOM 598 N N . LEU A 1 130 ? 22.406 -3.119 0.315 1.00 23.97 304 LEU A N 1
ATOM 599 C CA . LEU A 1 130 ? 23.388 -2.070 0.064 1.00 27.24 304 LEU A CA 1
ATOM 600 C C . LEU A 1 130 ? 22.853 -0.645 0.219 1.00 30.93 304 LEU A C 1
ATOM 601 O O . LEU A 1 130 ? 23.570 0.235 0.686 1.00 34.72 304 LEU A O 1
ATOM 606 N N . GLU A 1 131 ? 21.602 -0.412 -0.167 1.00 23.65 305 GLU A N 1
ATOM 607 C CA . GLU A 1 131 ? 21.039 0.918 -0.019 1.00 30.83 305 GLU A CA 1
ATOM 608 C C . GLU A 1 131 ? 20.522 1.168 1.395 1.00 32.27 305 GLU A C 1
ATOM 609 O O . GLU A 1 131 ? 20.153 2.284 1.743 1.00 28.13 305 GLU A O 1
ATOM 615 N N . ASN A 1 132 ? 20.524 0.129 2.222 1.00 29.62 306 ASN A N 1
ATOM 616 C CA . ASN A 1 132 ? 20.205 0.304 3.633 1.00 22.49 306 ASN A CA 1
ATOM 617 C C . ASN A 1 132 ? 21.417 0.139 4.536 1.00 25.44 306 ASN A C 1
ATOM 618 O O . ASN A 1 132 ? 21.292 -0.211 5.709 1.00 37.54 306 ASN A O 1
ATOM 623 N N . GLY A 1 133 ? 22.590 0.385 3.970 1.00 26.28 307 GLY A N 1
ATOM 624 C CA . GLY A 1 133 ? 23.831 0.468 4.720 1.00 32.01 307 GLY A CA 1
ATOM 625 C C . GLY A 1 133 ? 24.354 -0.805 5.343 1.00 34.23 307 GLY A C 1
ATOM 626 O O . GLY A 1 133 ? 24.999 -0.756 6.383 1.00 40.83 307 GLY A O 1
ATOM 627 N N . ALA A 1 134 ? 24.094 -1.947 4.715 1.00 30.85 308 ALA A N 1
ATOM 628 C CA . ALA A 1 134 ? 24.642 -3.205 5.205 1.00 26.97 308 ALA A CA 1
ATOM 629 C C . ALA A 1 134 ? 26.171 -3.180 5.165 1.00 32.96 308 ALA A C 1
ATOM 630 O O . ALA A 1 134 ? 26.761 -2.568 4.281 1.00 31.05 308 ALA A O 1
ATOM 632 N N . ALA A 1 135 ? 26.809 -3.824 6.135 1.00 24.66 309 ALA A N 1
ATOM 633 C CA . ALA A 1 135 ? 28.272 -3.870 6.200 1.00 28.16 309 ALA A CA 1
ATOM 634 C C . ALA A 1 135 ? 28.849 -4.927 5.256 1.00 31.20 309 ALA A C 1
ATOM 635 O O . ALA A 1 135 ? 28.687 -6.129 5.485 1.00 30.37 309 ALA A O 1
ATOM 637 N N . VAL A 1 136 ? 29.552 -4.496 4.212 1.00 24.24 310 VAL A N 1
ATOM 638 C CA . VAL A 1 136 ? 30.043 -5.444 3.209 1.00 23.44 310 VAL A CA 1
ATOM 639 C C . VAL A 1 136 ? 31.386 -6.053 3.575 1.00 24.48 310 VAL A C 1
ATOM 640 O O . VAL A 1 136 ? 31.854 -6.960 2.904 1.00 25.25 310 VAL A O 1
ATOM 644 N N . THR A 1 137 ? 32.020 -5.544 4.623 1.00 24.38 311 THR A N 1
ATOM 645 C CA . THR A 1 137 ? 33.330 -6.059 5.011 1.00 19.81 311 THR A CA 1
ATOM 646 C C . THR A 1 137 ? 33.231 -6.987 6.212 1.00 19.94 311 THR A C 1
ATOM 647 O O . THR A 1 137 ? 34.254 -7.401 6.775 1.00 23.90 311 THR A O 1
ATOM 651 N N . LEU A 1 138 ? 32.007 -7.314 6.619 1.00 22.62 312 LEU A N 1
ATOM 652 C CA . LEU A 1 138 ? 31.818 -8.141 7.810 1.00 24.70 312 LEU A CA 1
ATOM 653 C C . LEU A 1 138 ? 32.204 -9.595 7.519 1.00 29.67 312 LEU A C 1
ATOM 654 O O . LEU A 1 138 ? 31.788 -10.170 6.513 1.00 26.88 312 LEU A O 1
ATOM 656 N N . GLN A 1 139 ? 33.016 -10.182 8.391 1.00 27.08 313 GLN A N 1
ATOM 657 C CA . GLN A 1 139 ? 33.507 -11.529 8.157 1.00 23.14 313 GLN A CA 1
ATOM 658 C C . GLN A 1 139 ? 32.735 -12.528 8.988 1.00 25.53 313 GLN A C 1
ATOM 659 O O . GLN A 1 139 ? 32.414 -12.265 10.146 1.00 25.86 313 GLN A O 1
ATOM 665 N N . ASN A 1 140 ? 32.453 -13.688 8.409 1.00 25.17 314 ASN A N 1
ATOM 666 C CA . ASN A 1 140 ? 31.866 -14.771 9.186 1.00 25.70 314 ASN A CA 1
ATOM 667 C C . ASN A 1 140 ? 32.923 -15.513 9.998 1.00 20.22 314 ASN A C 1
ATOM 668 O O . ASN A 1 140 ? 34.085 -15.085 10.045 1.00 21.19 314 ASN A O 1
ATOM 673 N N . LEU A 1 141 ? 32.537 -16.618 10.638 1.00 21.48 315 LEU A N 1
ATOM 674 C CA . LEU A 1 141 ? 33.473 -17.384 11.461 1.00 25.34 315 LEU A CA 1
ATOM 675 C C . LEU A 1 141 ? 34.656 -17.991 10.700 1.00 28.90 315 LEU A C 1
ATOM 676 O O . LEU A 1 141 ? 35.680 -18.332 11.302 1.00 27.77 315 LEU A O 1
ATOM 681 N N . ASP A 1 142 ? 34.510 -18.144 9.387 1.00 25.80 316 ASP A N 1
ATOM 682 C CA . ASP A 1 142 ? 35.623 -18.589 8.541 1.00 23.27 316 ASP A CA 1
ATOM 683 C C . ASP A 1 142 ? 36.311 -17.407 7.835 1.00 22.88 316 ASP A C 1
ATOM 684 O O . ASP A 1 142 ? 36.989 -17.583 6.833 1.00 22.04 316 ASP A O 1
ATOM 689 N N . GLU A 1 143 ? 36.144 -16.210 8.389 1.00 24.48 317 GLU A N 1
ATOM 690 C CA . GLU A 1 143 ? 36.825 -15.006 7.904 1.00 28.21 317 GLU A CA 1
ATOM 691 C C . GLU A 1 143 ? 36.465 -14.664 6.469 1.00 31.26 317 GLU A C 1
ATOM 692 O O . GLU A 1 143 ? 37.295 -14.175 5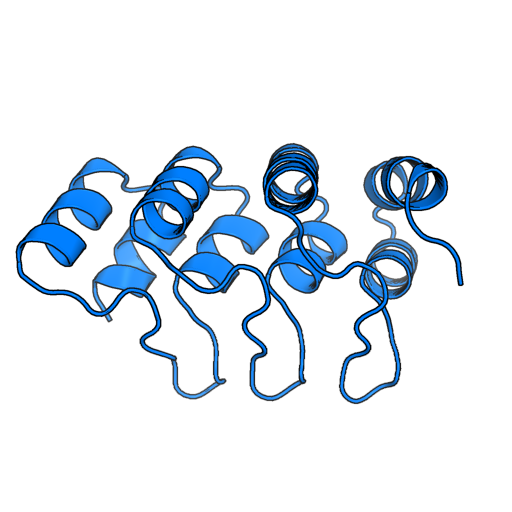.701 1.00 29.79 317 GLU A O 1
ATOM 698 N N . LYS A 1 144 ? 35.216 -14.902 6.106 1.00 23.67 318 LYS A N 1
ATOM 699 C CA . LYS A 1 144 ? 34.802 -14.587 4.758 1.00 26.90 318 LYS A CA 1
ATOM 700 C C . LYS A 1 144 ? 33.717 -13.524 4.713 1.00 21.86 318 LYS A C 1
ATOM 701 O O . LYS A 1 144 ? 32.710 -13.609 5.420 1.00 20.98 318 LYS A O 1
ATOM 707 N N . THR A 1 145 ? 33.960 -12.521 3.873 1.00 21.31 319 THR A N 1
ATOM 708 C CA . THR A 1 145 ? 33.025 -11.435 3.621 1.00 24.97 319 THR A CA 1
ATOM 709 C C . THR A 1 145 ? 31.971 -11.871 2.606 1.00 22.19 319 THR A C 1
ATOM 710 O O . THR A 1 145 ? 32.080 -12.954 2.028 1.00 24.50 319 THR A O 1
ATOM 714 N N . PRO A 1 146 ? 30.924 -11.051 2.399 1.00 24.31 320 PRO A N 1
ATOM 715 C CA . PRO A 1 146 ? 29.912 -11.519 1.443 1.00 24.69 320 PRO A CA 1
ATOM 716 C C . PRO A 1 146 ? 30.401 -11.672 -0.005 1.00 27.99 320 PRO A C 1
ATOM 717 O O . PRO A 1 146 ? 29.895 -12.557 -0.709 1.00 20.48 320 PRO A O 1
ATOM 721 N N . ILE A 1 147 ? 31.363 -10.863 -0.437 1.00 28.17 321 ILE A N 1
ATOM 722 C CA . ILE A 1 147 ? 31.907 -11.034 -1.783 1.00 26.46 321 ILE A CA 1
ATOM 723 C C . ILE A 1 147 ? 32.724 -12.319 -1.884 1.00 23.23 321 ILE A C 1
ATOM 724 O O . ILE A 1 147 ? 32.816 -12.911 -2.962 1.00 25.93 321 ILE A O 1
ATOM 729 N N . ASP A 1 148 ? 33.317 -12.751 -0.770 1.00 24.30 322 ASP A N 1
ATOM 730 C CA . ASP A 1 148 ? 34.042 -14.030 -0.749 1.00 30.26 322 ASP A CA 1
ATOM 731 C C . ASP A 1 148 ? 33.084 -15.205 -0.887 1.00 28.32 322 ASP A C 1
ATOM 732 O O . ASP A 1 148 ? 33.352 -16.171 -1.597 1.00 19.65 322 ASP A O 1
ATOM 737 N N . VAL A 1 149 ? 31.976 -15.129 -0.167 1.00 23.10 323 VAL A N 1
ATOM 738 C CA . VAL A 1 149 ? 30.966 -16.168 -0.232 1.00 29.50 323 VAL A CA 1
ATOM 739 C C . VAL A 1 149 ? 30.329 -16.203 -1.633 1.00 22.27 323 VAL A C 1
ATOM 740 O O . VAL A 1 149 ? 30.091 -17.274 -2.179 1.00 21.89 323 VAL A O 1
ATOM 744 N N . ALA A 1 150 ? 30.076 -15.035 -2.214 1.00 24.41 324 ALA A N 1
ATOM 745 C CA . ALA A 1 150 ? 29.619 -14.937 -3.609 1.00 23.66 324 ALA A CA 1
ATOM 746 C C . ALA A 1 150 ? 30.532 -15.705 -4.564 1.00 19.79 324 ALA A C 1
ATOM 747 O O . ALA A 1 150 ? 30.078 -16.540 -5.342 1.00 25.42 324 ALA A O 1
ATOM 749 N N . LYS A 1 151 ? 31.830 -15.421 -4.492 1.00 22.54 325 LYS A N 1
ATOM 750 C CA . LYS A 1 151 ? 32.797 -16.112 -5.329 1.00 23.89 325 LYS A CA 1
ATOM 751 C C . LYS A 1 151 ? 32.795 -17.628 -5.109 1.00 27.95 325 LYS A C 1
ATOM 752 O O . LYS A 1 151 ? 32.763 -18.412 -6.067 1.00 28.84 325 LYS A O 1
ATOM 758 N N . LEU A 1 152 ? 32.814 -18.046 -3.846 1.00 25.87 326 LEU A N 1
ATOM 759 C CA . LEU A 1 152 ? 32.872 -19.469 -3.496 1.00 17.57 326 LEU A CA 1
ATOM 760 C C . LEU A 1 152 ? 31.659 -20.204 -3.997 1.00 19.61 326 LEU A C 1
ATOM 761 O O . LEU A 1 152 ? 31.726 -21.393 -4.338 1.00 23.30 326 LEU A O 1
ATOM 766 N N . ASN A 1 153 ? 30.530 -19.512 -4.021 1.00 17.93 327 ASN A N 1
ATOM 767 C CA . ASN A 1 153 ? 29.306 -20.117 -4.536 1.00 18.14 327 ASN A CA 1
ATOM 768 C C . ASN A 1 153 ? 29.040 -19.815 -6.009 1.00 25.28 327 ASN A C 1
ATOM 769 O O . ASN A 1 153 ? 27.914 -19.996 -6.488 1.00 22.56 327 ASN A O 1
ATOM 774 N N . SER A 1 154 ? 30.077 -19.349 -6.712 1.00 23.59 328 SER A N 1
ATOM 775 C CA . SER A 1 154 ? 30.015 -19.096 -8.163 1.00 24.79 328 SER A CA 1
ATOM 776 C C . SER A 1 154 ? 28.960 -18.064 -8.574 1.00 22.17 328 SER A C 1
ATOM 777 O O . SER A 1 154 ? 28.463 -18.083 -9.703 1.00 24.59 328 SER A O 1
ATOM 780 N N . GLN A 1 155 ? 28.610 -17.175 -7.651 1.00 25.80 329 GLN A N 1
ATOM 781 C CA . GLN A 1 155 ? 27.639 -16.127 -7.933 1.00 26.03 329 GLN A CA 1
ATOM 782 C C . GLN A 1 155 ? 28.363 -14.922 -8.508 1.00 26.28 329 GLN A C 1
ATOM 783 O O . GLN A 1 155 ? 28.522 -13.901 -7.837 1.00 30.09 329 GLN A O 1
ATOM 789 N N . LEU A 1 156 ? 28.806 -15.051 -9.750 1.00 24.91 330 LEU A N 1
ATOM 790 C CA . LEU A 1 156 ? 29.745 -14.092 -10.321 1.00 29.18 330 LEU A CA 1
ATOM 791 C C . LEU A 1 156 ? 29.119 -12.730 -10.591 1.00 25.40 330 LEU A C 1
ATOM 792 O O . LEU A 1 156 ? 29.819 -11.718 -10.649 1.00 19.27 330 LEU A O 1
ATOM 797 N N . GLU A 1 157 ? 27.801 -12.699 -10.763 1.00 22.35 331 GLU A N 1
ATOM 798 C CA . GLU A 1 157 ? 27.121 -11.439 -10.995 1.00 24.05 331 GLU A CA 1
ATOM 799 C C . GLU A 1 157 ? 27.033 -10.646 -9.701 1.00 25.94 331 GLU A C 1
ATOM 800 O O . GLU A 1 157 ? 27.080 -9.412 -9.694 1.00 19.49 331 GLU A O 1
ATOM 806 N N . VAL A 1 158 ? 26.912 -11.362 -8.593 1.00 23.02 332 VAL A N 1
ATOM 807 C CA . VAL A 1 158 ? 26.942 -10.719 -7.294 1.00 19.95 332 VAL A CA 1
ATOM 808 C C . VAL A 1 158 ? 28.366 -10.250 -6.994 1.00 24.78 332 VAL A C 1
ATOM 809 O O . VAL A 1 158 ? 28.559 -9.173 -6.416 1.00 25.61 332 VAL A O 1
ATOM 813 N N . VAL A 1 159 ? 29.366 -11.027 -7.415 1.00 24.40 333 VAL A N 1
ATOM 814 C CA . VAL A 1 159 ? 30.759 -10.594 -7.241 1.00 16.24 333 VAL A CA 1
ATOM 815 C C . VAL A 1 159 ? 30.964 -9.288 -8.000 1.00 25.51 333 VAL A C 1
ATOM 816 O O . VAL A 1 159 ? 31.457 -8.313 -7.438 1.00 23.79 333 VAL A O 1
ATOM 820 N N . LYS A 1 160 ? 30.554 -9.254 -9.268 1.00 17.83 334 LYS A N 1
ATOM 821 C CA . LYS A 1 160 ? 30.719 -8.034 -10.080 1.00 21.65 334 LYS A CA 1
ATOM 822 C C . LYS A 1 160 ? 30.078 -6.766 -9.464 1.00 26.69 334 LYS A C 1
ATOM 823 O O . LYS A 1 160 ? 30.633 -5.669 -9.564 1.00 31.20 334 LYS A O 1
ATOM 829 N N . LEU A 1 161 ? 28.92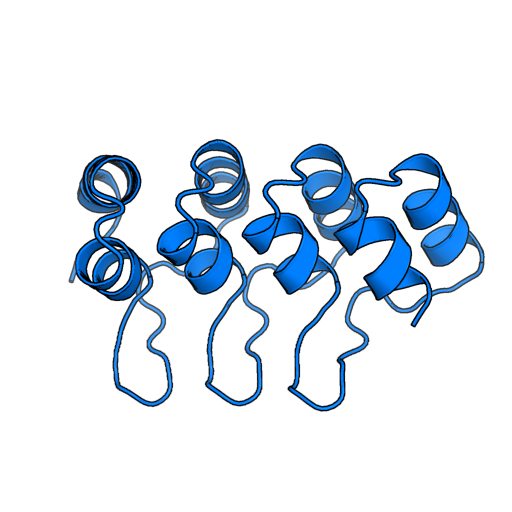7 -6.917 -8.821 1.00 28.39 335 LEU A N 1
ATOM 830 C CA . LEU A 1 161 ? 28.304 -5.800 -8.111 1.00 29.90 335 LEU A CA 1
ATOM 831 C C . LEU A 1 161 ? 29.115 -5.346 -6.882 1.00 22.01 335 LEU A C 1
ATOM 832 O O . LEU A 1 161 ? 29.433 -4.157 -6.747 1.00 25.24 335 LEU A O 1
ATOM 837 N N . LEU A 1 162 ? 29.445 -6.287 -6.003 1.00 23.71 336 LEU A N 1
ATOM 838 C CA . LEU A 1 162 ? 30.138 -5.983 -4.745 1.00 26.14 336 LEU A CA 1
ATOM 839 C C . LEU A 1 162 ? 31.546 -5.445 -4.974 1.00 27.30 336 LEU A C 1
ATOM 840 O O . LEU A 1 162 ? 32.072 -4.708 -4.138 1.00 26.81 336 LEU A O 1
ATOM 845 N N . GLU A 1 163 ? 32.142 -5.797 -6.114 1.00 22.70 337 GLU A N 1
ATOM 846 C CA . GLU A 1 163 ? 33.464 -5.296 -6.502 1.00 23.42 337 GLU A CA 1
ATOM 847 C C . GLU A 1 163 ? 33.450 -3.786 -6.613 1.00 22.50 337 GLU A C 1
ATOM 848 O O . GLU A 1 163 ? 34.484 -3.127 -6.507 1.00 29.10 337 GLU A O 1
ATOM 854 N N . LYS A 1 164 ? 32.270 -3.234 -6.860 1.00 21.21 338 LYS A N 1
ATOM 855 C CA . LYS A 1 164 ? 32.168 -1.797 -7.036 1.00 25.41 338 LYS A CA 1
ATOM 856 C C . LYS A 1 164 ? 32.128 -1.064 -5.694 1.00 26.03 338 LYS A C 1
ATOM 857 O O . LYS A 1 164 ? 32.500 0.102 -5.621 1.00 25.40 338 LYS A O 1
ATOM 863 N N . ASP A 1 165 ? 31.699 -1.756 -4.641 1.00 21.00 339 ASP A N 1
ATOM 864 C CA . ASP A 1 165 ? 31.449 -1.115 -3.349 1.00 25.55 339 ASP A CA 1
ATOM 865 C C . ASP A 1 165 ? 32.335 -1.631 -2.219 1.00 30.56 339 ASP A C 1
ATOM 866 O O . ASP A 1 165 ? 32.511 -0.945 -1.208 1.00 27.18 339 ASP A O 1
ATOM 871 N N . ALA A 1 166 ? 32.863 -2.843 -2.365 1.00 28.40 340 ALA A N 1
ATOM 872 C CA . ALA A 1 166 ? 33.615 -3.455 -1.276 1.00 29.62 340 ALA A CA 1
ATOM 873 C C . ALA A 1 166 ? 35.112 -3.191 -1.388 1.00 30.65 340 ALA A C 1
ATOM 874 O O . ALA A 1 166 ? 35.738 -3.491 -2.393 1.00 26.32 340 ALA A O 1
ATOM 876 N N . PHE A 1 167 ? 35.693 -2.630 -0.343 1.00 26.99 341 PHE A N 1
ATOM 877 C CA . PHE A 1 167 ? 37.117 -2.318 -0.358 1.00 23.84 341 PHE A CA 1
ATOM 878 C C . PHE A 1 167 ? 37.847 -3.172 0.678 1.00 32.59 341 PHE A C 1
ATOM 879 O O . PHE A 1 167 ? 37.783 -2.899 1.886 1.00 28.35 341 PHE A O 1
ATOM 887 N N . LEU A 1 168 ? 38.525 -4.215 0.198 1.00 36.85 342 LEU A N 1
ATOM 888 C CA . LEU A 1 168 ? 39.109 -5.230 1.077 1.00 41.86 342 LEU A CA 1
ATOM 889 C C . LEU A 1 168 ? 40.622 -5.340 0.927 1.00 39.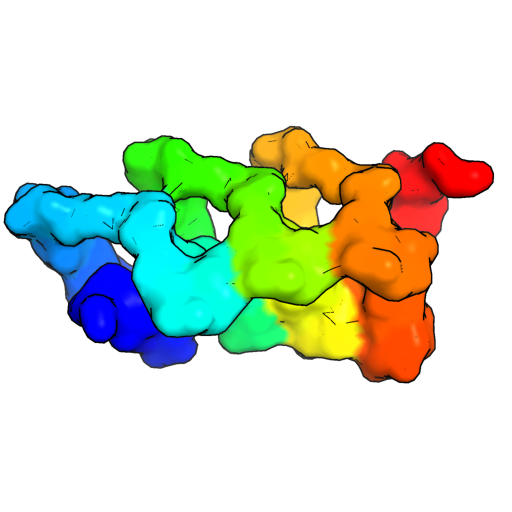83 342 LEU A C 1
ATOM 890 O O . LEU A 1 168 ? 41.196 -4.739 0.021 1.00 40.78 342 LEU A O 1
#

CATH classification: 1.25.40.20

Secondary structure (DSSP, 8-state):
-HHHHHHHHT-HHHHHHHHHTT--TT---TTS--HHHHHHHHT-HHHHHHHHHHT--TT---TT---HHHHHHHTT-HHHHHHHHHTT--TT---TTS--HHHHHHHTT-HHHHHHHTTT---